Protein AF-X1QQR8-F1 (afdb_monomer)

Structure (mmCIF, N/CA/C/O backbone):
data_AF-X1QQR8-F1
#
_entry.id   AF-X1QQR8-F1
#
loop_
_atom_site.group_PDB
_atom_site.id
_atom_site.type_symbol
_atom_site.label_atom_id
_atom_site.label_alt_id
_atom_site.label_comp_id
_atom_site.label_asym_id
_atom_site.label_entity_id
_atom_site.label_seq_id
_atom_site.pdbx_PDB_ins_code
_atom_site.Cartn_x
_atom_site.Cartn_y
_atom_site.Cartn_z
_atom_site.occupancy
_atom_site.B_iso_or_equiv
_atom_site.auth_seq_id
_atom_site.auth_comp_id
_atom_site.auth_asym_id
_atom_site.auth_atom_id
_atom_site.pdbx_PDB_model_num
ATOM 1 N N . ILE A 1 1 ? 21.962 -17.840 -28.042 1.00 73.75 1 ILE A N 1
ATOM 2 C CA . ILE A 1 1 ? 22.454 -17.080 -26.863 1.00 73.75 1 ILE A CA 1
ATOM 3 C C . ILE A 1 1 ? 21.648 -15.795 -26.667 1.00 73.75 1 ILE A C 1
ATOM 5 O O . ILE A 1 1 ? 20.906 -15.729 -25.699 1.00 73.75 1 ILE A O 1
ATOM 9 N N . ILE A 1 2 ? 21.689 -14.829 -27.597 1.00 76.81 2 ILE A N 1
ATOM 10 C CA . ILE A 1 2 ? 20.945 -13.553 -27.474 1.00 76.81 2 ILE A CA 1
ATOM 11 C C . ILE A 1 2 ? 19.424 -13.772 -27.354 1.00 76.81 2 ILE A C 1
ATOM 13 O O . ILE A 1 2 ? 18.806 -13.246 -26.436 1.00 76.81 2 ILE A O 1
ATOM 17 N N . VAL A 1 3 ? 18.836 -14.626 -28.203 1.00 80.56 3 VAL A N 1
ATOM 18 C CA . VAL A 1 3 ? 17.393 -14.960 -28.168 1.00 80.56 3 VAL A CA 1
ATOM 19 C C . VAL A 1 3 ? 16.972 -15.623 -26.848 1.00 80.56 3 VAL A C 1
ATOM 21 O O . VAL A 1 3 ? 15.869 -15.395 -26.371 1.00 80.56 3 VAL A O 1
ATOM 24 N N . T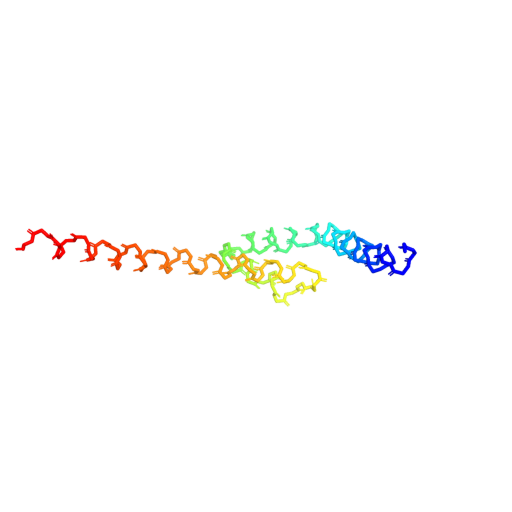HR A 1 4 ? 17.855 -16.407 -26.226 1.00 79.00 4 THR A N 1
ATOM 25 C CA . THR A 1 4 ? 17.587 -17.105 -24.957 1.00 79.00 4 THR A CA 1
ATOM 26 C C . THR A 1 4 ? 17.755 -16.185 -23.743 1.00 79.00 4 THR A C 1
ATOM 28 O O . THR A 1 4 ? 17.016 -16.309 -22.772 1.00 79.00 4 THR A O 1
ATOM 31 N N . LEU A 1 5 ? 18.695 -15.235 -23.793 1.00 83.31 5 LEU A N 1
ATOM 32 C CA . LEU A 1 5 ? 18.944 -14.270 -22.712 1.00 83.31 5 LEU A CA 1
ATOM 33 C C . LEU A 1 5 ? 17.921 -13.126 -22.686 1.00 83.31 5 LEU A C 1
ATOM 35 O O . LEU A 1 5 ? 17.620 -12.586 -21.623 1.00 83.31 5 LEU A O 1
ATOM 39 N N . PHE A 1 6 ? 17.356 -12.775 -23.841 1.00 87.62 6 PHE A N 1
ATOM 40 C CA . PHE A 1 6 ? 16.370 -11.706 -23.982 1.00 87.62 6 PHE A CA 1
ATOM 41 C C . PHE A 1 6 ? 15.118 -11.859 -23.085 1.00 87.62 6 PHE A C 1
ATOM 43 O O . PHE A 1 6 ? 14.813 -10.916 -22.349 1.00 87.62 6 PHE A O 1
ATOM 50 N N . PRO A 1 7 ? 14.407 -13.008 -23.048 1.00 85.81 7 PRO A N 1
ATOM 51 C CA . PRO A 1 7 ? 13.261 -13.181 -22.152 1.00 85.81 7 PRO A 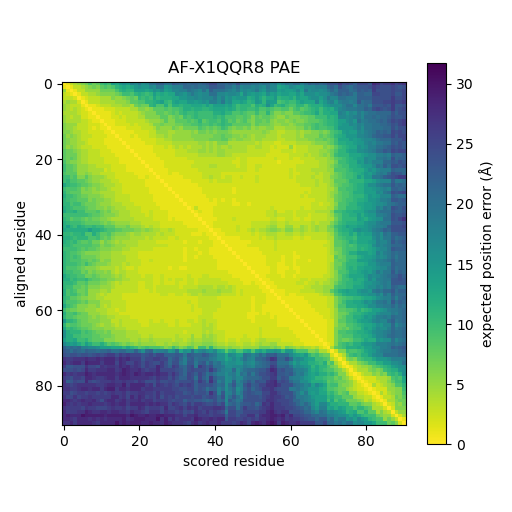CA 1
ATOM 52 C C . PRO A 1 7 ? 13.663 -13.130 -20.673 1.00 85.81 7 PRO A C 1
ATOM 54 O O . PRO A 1 7 ? 12.948 -12.532 -19.873 1.00 85.81 7 PRO A O 1
ATOM 57 N N . PHE A 1 8 ? 14.829 -13.672 -20.307 1.00 86.88 8 PHE A N 1
ATOM 58 C CA . PHE A 1 8 ? 15.348 -13.584 -18.940 1.00 86.88 8 PHE A CA 1
ATOM 59 C C . PHE A 1 8 ? 15.583 -12.133 -18.512 1.00 86.88 8 PHE A C 1
ATOM 61 O O . PHE A 1 8 ? 15.192 -11.745 -17.411 1.00 86.88 8 PHE A O 1
ATOM 68 N N . LEU A 1 9 ? 16.175 -11.305 -19.375 1.00 87.44 9 LEU A N 1
ATOM 69 C CA . LEU A 1 9 ? 16.406 -9.894 -19.071 1.00 87.44 9 LEU A CA 1
ATOM 70 C C . LEU A 1 9 ? 15.081 -9.135 -18.892 1.00 87.44 9 LEU A C 1
ATOM 72 O O . LEU A 1 9 ? 14.917 -8.397 -17.921 1.00 87.44 9 LEU A O 1
ATOM 76 N N . LEU A 1 10 ? 14.108 -9.363 -19.780 1.00 88.25 10 LEU A N 1
ATOM 77 C CA . LEU A 1 10 ? 12.782 -8.745 -19.685 1.00 88.25 10 LEU A CA 1
ATOM 78 C C . LEU A 1 10 ? 12.033 -9.142 -18.408 1.00 88.25 10 LEU A C 1
ATOM 80 O O . LEU A 1 10 ? 11.368 -8.294 -17.809 1.00 88.25 10 LEU A O 1
ATOM 84 N N . LEU A 1 11 ? 12.138 -10.404 -17.987 1.00 90.38 11 LEU A N 1
ATOM 85 C CA . LEU A 1 11 ? 11.556 -10.880 -16.732 1.00 90.38 11 LEU A CA 1
ATOM 86 C C . LEU A 1 11 ? 12.200 -10.188 -15.528 1.00 90.38 11 LEU A C 1
ATOM 88 O O . LEU A 1 11 ? 11.484 -9.653 -14.686 1.00 90.38 11 LEU A O 1
ATOM 92 N N . ASN A 1 12 ? 13.533 -10.114 -15.484 1.00 88.50 12 ASN A N 1
ATOM 93 C CA . ASN A 1 12 ? 14.255 -9.443 -14.399 1.00 88.50 12 ASN A CA 1
ATOM 94 C C . ASN A 1 12 ? 13.890 -7.957 -14.293 1.00 88.50 12 ASN A C 1
ATOM 96 O O . ASN A 1 12 ? 13.617 -7.467 -13.197 1.00 88.50 12 ASN A O 1
ATOM 100 N N . ILE A 1 13 ? 13.807 -7.251 -15.425 1.00 89.56 13 ILE A N 1
ATOM 101 C CA . ILE A 1 13 ? 13.390 -5.842 -15.453 1.00 89.56 13 ILE A CA 1
ATOM 102 C C . ILE A 1 13 ? 11.956 -5.696 -14.934 1.00 89.56 13 ILE A C 1
ATOM 104 O O . ILE A 1 13 ? 11.686 -4.812 -14.122 1.00 89.56 13 ILE A O 1
ATOM 108 N N . ARG A 1 14 ? 11.028 -6.563 -15.357 1.00 89.62 14 ARG A N 1
ATOM 109 C CA . ARG A 1 14 ? 9.634 -6.507 -14.889 1.00 89.62 14 ARG A CA 1
ATOM 110 C C . ARG A 1 14 ? 9.504 -6.801 -13.399 1.00 89.62 14 ARG A C 1
ATOM 112 O O . ARG A 1 14 ? 8.760 -6.095 -12.718 1.00 89.62 14 ARG A O 1
ATOM 119 N N . THR A 1 15 ? 10.251 -7.772 -12.883 1.00 90.44 15 THR A N 1
ATOM 120 C CA . THR A 1 15 ? 10.302 -8.069 -11.446 1.00 90.44 15 THR A CA 1
ATOM 121 C C . THR A 1 15 ? 10.868 -6.889 -10.663 1.00 90.44 15 THR A C 1
ATOM 123 O O . THR A 1 15 ? 10.249 -6.451 -9.695 1.00 90.44 15 THR A O 1
ATOM 126 N N . ALA A 1 16 ? 11.979 -6.303 -11.119 1.00 90.06 16 ALA A N 1
ATOM 127 C CA . ALA A 1 16 ? 12.581 -5.134 -10.482 1.00 90.06 16 ALA A CA 1
ATOM 128 C C . ALA A 1 16 ? 11.633 -3.922 -10.484 1.00 90.06 16 ALA A C 1
ATOM 130 O O . ALA A 1 16 ? 11.495 -3.235 -9.474 1.00 90.06 16 ALA A O 1
ATOM 131 N N . GLN A 1 17 ? 10.918 -3.686 -11.588 1.00 91.56 17 GLN A N 1
ATOM 132 C CA . GLN A 1 17 ? 9.909 -2.627 -11.673 1.00 91.56 17 GLN A CA 1
ATOM 133 C C . GLN A 1 17 ? 8.715 -2.870 -10.744 1.00 91.56 17 GLN A C 1
ATOM 135 O O . GLN A 1 17 ? 8.173 -1.909 -10.197 1.00 91.56 17 GLN A O 1
ATOM 140 N N . ARG A 1 18 ? 8.279 -4.125 -10.578 1.00 92.81 18 ARG A N 1
ATOM 141 C CA . ARG A 1 18 ? 7.204 -4.477 -9.640 1.00 92.81 18 ARG A CA 1
ATOM 142 C C . ARG A 1 18 ? 7.657 -4.269 -8.195 1.00 92.81 18 ARG A C 1
ATOM 144 O O . ARG A 1 18 ? 6.929 -3.642 -7.437 1.00 92.81 18 ARG A O 1
ATOM 151 N N . LEU A 1 19 ? 8.866 -4.708 -7.843 1.00 92.44 19 LEU A N 1
ATOM 152 C CA . LEU A 1 19 ? 9.435 -4.519 -6.505 1.00 92.44 19 LEU A CA 1
ATOM 153 C C . LEU A 1 19 ? 9.620 -3.035 -6.168 1.00 92.44 19 LEU A C 1
ATOM 155 O O . LEU A 1 19 ? 9.268 -2.592 -5.079 1.00 92.44 19 LEU A O 1
ATOM 159 N N . ARG A 1 20 ? 10.109 -2.242 -7.125 1.00 93.56 20 ARG A N 1
ATOM 160 C CA . ARG A 1 20 ? 10.234 -0.795 -6.950 1.00 93.56 20 ARG A CA 1
ATOM 161 C C . ARG A 1 20 ? 8.877 -0.136 -6.691 1.00 93.56 20 ARG A C 1
ATOM 163 O O . ARG A 1 20 ? 8.752 0.611 -5.729 1.00 93.56 20 ARG A O 1
ATOM 170 N N . ARG A 1 21 ? 7.858 -0.464 -7.494 1.00 92.38 21 ARG A N 1
ATOM 171 C CA . ARG A 1 21 ? 6.487 0.034 -7.288 1.00 92.38 21 ARG A CA 1
ATOM 172 C C . ARG A 1 21 ? 5.908 -0.387 -5.939 1.00 92.38 21 ARG A C 1
ATOM 174 O O . ARG A 1 21 ? 5.210 0.399 -5.317 1.00 92.38 21 ARG A O 1
ATOM 181 N N . PHE A 1 22 ? 6.218 -1.598 -5.476 1.00 93.31 22 PHE A N 1
ATOM 182 C CA . PHE A 1 22 ? 5.824 -2.058 -4.146 1.00 93.31 22 PHE A CA 1
ATOM 183 C C . PHE A 1 22 ? 6.438 -1.176 -3.052 1.00 93.31 22 PHE A C 1
ATOM 185 O O . PHE A 1 22 ? 5.710 -0.664 -2.209 1.00 93.31 22 PHE A O 1
ATOM 192 N N . HIS A 1 23 ? 7.750 -0.923 -3.101 1.00 94.31 23 HIS A N 1
ATOM 193 C CA . HIS A 1 23 ? 8.415 -0.051 -2.126 1.00 94.31 23 HIS A CA 1
ATOM 194 C C . HIS A 1 23 ? 7.879 1.383 -2.141 1.00 94.31 23 HIS A C 1
ATOM 196 O O . HIS A 1 23 ? 7.712 1.975 -1.080 1.00 94.31 23 HIS A O 1
ATOM 202 N N . GLU A 1 24 ? 7.586 1.929 -3.321 1.00 95.62 24 GLU A N 1
ATOM 203 C CA . GLU A 1 24 ? 7.017 3.275 -3.463 1.00 95.62 24 GLU A CA 1
ATOM 204 C C . GLU A 1 24 ? 5.614 3.383 -2.833 1.00 95.62 24 GLU A C 1
ATOM 206 O O . GLU A 1 24 ? 5.267 4.439 -2.317 1.00 95.62 24 GLU A O 1
ATOM 211 N N . GLN A 1 25 ? 4.832 2.297 -2.809 1.00 95.25 25 GLN A N 1
ATOM 212 C CA . GLN A 1 25 ? 3.480 2.259 -2.228 1.00 95.25 25 GLN A CA 1
ATOM 213 C C . GLN A 1 25 ? 3.449 1.932 -0.720 1.00 95.25 25 GLN A C 1
ATOM 215 O O . GLN A 1 25 ? 2.406 2.088 -0.075 1.00 95.25 25 GLN A O 1
ATOM 220 N N . LEU A 1 26 ? 4.559 1.464 -0.135 1.00 95.12 26 LEU A N 1
ATOM 221 C CA . LEU A 1 26 ? 4.615 1.078 1.282 1.00 95.12 26 LEU A CA 1
ATOM 222 C C . LEU A 1 26 ? 4.271 2.223 2.249 1.00 95.12 26 LEU A C 1
ATOM 224 O O . LEU A 1 26 ? 3.495 1.973 3.172 1.00 95.12 26 LEU A O 1
ATOM 228 N N . PRO A 1 27 ? 4.789 3.458 2.088 1.00 96.06 27 PRO A N 1
ATOM 229 C CA . PRO A 1 27 ? 4.497 4.545 3.022 1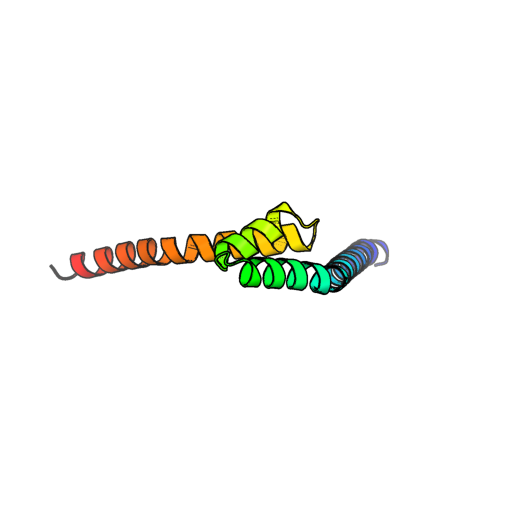.00 96.06 27 PRO A CA 1
ATOM 230 C C . PRO A 1 27 ? 3.002 4.865 3.115 1.00 96.06 27 PRO A C 1
ATOM 232 O O . PRO A 1 27 ? 2.477 5.015 4.218 1.00 96.06 27 PRO A O 1
ATOM 235 N N . ASP A 1 28 ? 2.312 4.919 1.977 1.00 94.81 28 ASP A N 1
ATOM 236 C CA . ASP A 1 28 ? 0.873 5.198 1.917 1.00 94.81 28 ASP A CA 1
ATOM 237 C C . ASP A 1 28 ? 0.064 4.046 2.517 1.00 94.81 28 ASP A C 1
ATOM 239 O O . ASP A 1 28 ? -0.883 4.253 3.275 1.00 94.81 28 ASP A O 1
ATOM 243 N N . THR A 1 29 ? 0.497 2.812 2.260 1.00 95.31 29 THR A N 1
ATOM 244 C CA . THR A 1 29 ? -0.122 1.610 2.831 1.00 95.31 29 THR A CA 1
ATOM 245 C C . THR A 1 29 ? -0.010 1.585 4.352 1.00 95.31 29 THR A C 1
ATOM 247 O O . THR A 1 29 ? -0.990 1.328 5.050 1.00 95.31 29 THR A O 1
ATOM 250 N N . LEU A 1 30 ? 1.169 1.899 4.892 1.00 95.50 30 LEU A N 1
ATOM 251 C CA . LEU A 1 30 ? 1.386 1.978 6.337 1.00 95.50 30 LEU A CA 1
ATOM 252 C C . LEU A 1 30 ? 0.601 3.130 6.971 1.00 95.50 30 LEU A C 1
ATOM 254 O O . LEU A 1 30 ? 0.111 2.978 8.090 1.00 95.50 30 LEU A O 1
ATOM 258 N N . GLN A 1 31 ? 0.438 4.254 6.269 1.00 96.50 31 GLN A N 1
ATOM 259 C CA . GLN A 1 31 ? -0.440 5.338 6.714 1.00 96.50 31 GLN A CA 1
ATOM 260 C C . GLN A 1 31 ? -1.899 4.894 6.769 1.00 96.50 31 GLN A C 1
ATOM 262 O O . GLN A 1 31 ? -2.569 5.183 7.757 1.00 96.50 31 GLN A O 1
ATOM 267 N N . LEU A 1 32 ? -2.377 4.156 5.766 1.00 95.81 32 LEU A N 1
ATOM 268 C CA . LEU A 1 32 ? -3.742 3.637 5.750 1.00 95.81 32 LEU A CA 1
ATOM 269 C C . LEU A 1 32 ? -3.978 2.649 6.897 1.00 95.81 32 LEU A C 1
ATOM 271 O O . LEU A 1 32 ? -4.958 2.784 7.629 1.00 95.81 32 LEU A O 1
ATOM 275 N N . ILE A 1 33 ? -3.045 1.721 7.133 1.00 96.19 33 ILE A N 1
ATOM 276 C CA . ILE A 1 33 ? -3.111 0.799 8.278 1.00 96.19 33 ILE A CA 1
ATOM 277 C C . ILE A 1 33 ? -3.074 1.582 9.592 1.00 96.19 33 ILE A C 1
ATOM 279 O O . ILE A 1 33 ? -3.934 1.396 10.448 1.00 96.19 33 ILE A O 1
ATOM 283 N N . GLY A 1 34 ? -2.111 2.489 9.758 1.00 96.75 34 GLY A N 1
ATOM 284 C CA . GLY A 1 34 ? -1.960 3.284 10.974 1.00 96.75 34 GLY A CA 1
ATOM 285 C C . GLY A 1 34 ? -3.172 4.175 11.257 1.00 96.75 34 GLY A C 1
ATOM 286 O O . GLY A 1 34 ? -3.610 4.262 12.403 1.00 96.75 34 GLY A O 1
ATOM 287 N N . GLY A 1 35 ? -3.740 4.802 10.227 1.00 96.69 35 GLY A N 1
ATOM 288 C CA . GLY A 1 35 ? -4.969 5.589 10.312 1.00 96.69 35 GLY A CA 1
ATOM 289 C C . GLY A 1 35 ? -6.172 4.727 10.688 1.00 96.69 35 GLY A C 1
ATOM 290 O O . GLY A 1 35 ? -6.930 5.097 11.581 1.00 96.69 35 GLY A O 1
ATOM 291 N N . SER A 1 36 ? -6.283 3.539 10.095 1.00 95.56 36 SER A N 1
ATOM 292 C CA . SER A 1 36 ? -7.335 2.568 10.412 1.00 95.56 36 SER A CA 1
ATOM 293 C C . SER A 1 36 ? -7.268 2.111 11.870 1.00 95.56 36 SER A C 1
ATOM 295 O O . SER A 1 36 ? -8.263 2.142 12.591 1.00 95.56 36 SER A O 1
ATOM 297 N N . LEU A 1 37 ? -6.077 1.747 12.344 1.00 96.19 37 LEU A N 1
ATOM 298 C CA . LEU A 1 37 ? -5.885 1.312 13.726 1.00 96.19 37 LEU A CA 1
ATOM 299 C C . LEU A 1 37 ? -6.170 2.445 14.721 1.00 96.19 37 LEU A C 1
ATOM 301 O O . LEU A 1 37 ? -6.836 2.225 15.729 1.00 96.19 37 LEU A O 1
ATOM 305 N N . LYS A 1 38 ? -5.729 3.676 14.427 1.00 96.31 38 LYS A N 1
ATOM 306 C CA . LYS A 1 38 ? -6.034 4.855 15.257 1.00 96.31 38 LYS A CA 1
ATOM 307 C C . LYS A 1 38 ? -7.526 5.188 15.291 1.00 96.31 38 LYS A C 1
ATOM 309 O O . LYS A 1 38 ? -8.008 5.659 16.314 1.00 96.31 38 LYS A O 1
ATOM 314 N N . ALA A 1 39 ? -8.245 4.935 14.200 1.00 95.81 39 ALA A N 1
ATOM 315 C CA . ALA A 1 39 ? -9.694 5.102 14.128 1.00 95.81 39 ALA A CA 1
ATOM 316 C C . ALA A 1 39 ? -10.474 4.002 14.877 1.00 95.81 39 ALA A C 1
ATOM 318 O O . ALA A 1 39 ? -11.696 4.083 14.971 1.00 95.81 39 ALA A O 1
ATOM 319 N N . GLY A 1 40 ? -9.786 2.994 15.429 1.00 95.00 40 GLY A N 1
ATOM 320 C CA . GLY A 1 40 ? -10.390 1.920 16.217 1.00 95.00 40 GLY A CA 1
ATOM 321 C C . GLY A 1 40 ? -10.774 0.677 15.413 1.00 95.00 40 GLY A C 1
ATOM 322 O O . GLY A 1 40 ? -11.416 -0.218 15.961 1.00 95.00 40 GLY A O 1
ATOM 323 N N . TYR A 1 41 ? -10.381 0.583 14.138 1.00 95.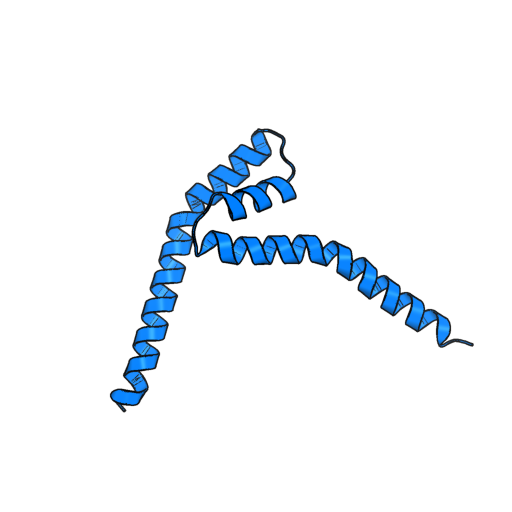12 41 TYR A N 1
ATOM 324 C CA . TYR A 1 41 ? -10.575 -0.641 13.363 1.00 95.12 41 TYR A CA 1
ATOM 325 C C . TYR A 1 41 ? -9.654 -1.761 13.855 1.00 95.12 41 TYR A C 1
ATOM 327 O O . TYR A 1 41 ? -8.515 -1.530 14.268 1.00 95.12 41 TYR A O 1
ATOM 335 N N . SER A 1 42 ? -10.131 -3.003 13.762 1.00 93.69 42 SER A N 1
ATOM 336 C CA . SER A 1 42 ? -9.294 -4.178 14.019 1.00 93.69 42 SER A CA 1
ATOM 337 C C . SER A 1 42 ? -8.203 -4.326 12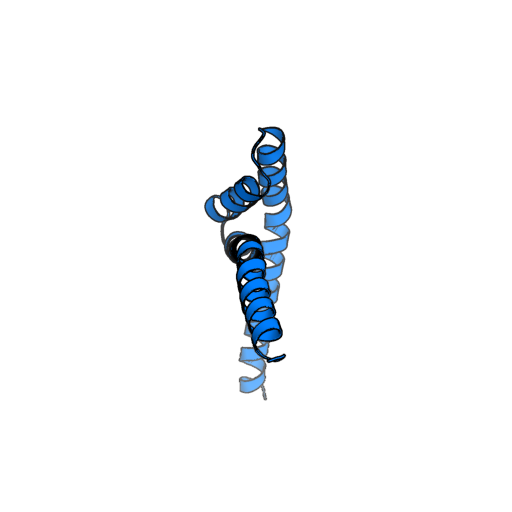.953 1.00 93.69 42 SER A C 1
ATOM 339 O O . SER A 1 42 ? -8.359 -3.885 11.813 1.00 93.69 42 SER A O 1
ATOM 341 N N . PHE A 1 43 ? -7.112 -5.018 13.288 1.00 91.06 43 PHE A N 1
ATOM 342 C CA . PHE A 1 43 ? -6.027 -5.286 12.339 1.00 91.06 43 PHE A CA 1
ATOM 343 C C . PHE A 1 43 ? -6.518 -5.981 11.056 1.00 91.06 43 PHE A C 1
ATOM 345 O O . PHE A 1 43 ? -6.153 -5.578 9.957 1.00 91.06 43 PHE A O 1
ATOM 352 N N . ASN A 1 44 ? -7.431 -6.952 11.170 1.00 92.25 44 ASN A N 1
ATOM 353 C CA . ASN A 1 44 ? -7.998 -7.653 10.012 1.00 92.25 44 ASN A CA 1
ATOM 354 C C . ASN A 1 44 ? -8.805 -6.722 9.093 1.00 92.25 44 ASN A C 1
ATOM 356 O O . ASN A 1 44 ? -8.758 -6.865 7.869 1.00 92.25 44 ASN A O 1
ATOM 360 N N . GLN A 1 45 ? -9.526 -5.755 9.669 1.00 93.56 45 GLN A N 1
ATOM 361 C CA . GLN A 1 45 ? -10.235 -4.724 8.906 1.00 93.56 45 GLN A CA 1
ATOM 362 C C . GLN A 1 45 ? -9.253 -3.750 8.254 1.00 93.56 45 GLN A C 1
ATOM 364 O O . GLN A 1 45 ? -9.420 -3.436 7.081 1.00 93.56 45 GLN A O 1
ATOM 369 N N . ALA A 1 46 ? -8.197 -3.339 8.964 1.00 95.06 46 ALA A N 1
ATOM 370 C CA . ALA A 1 46 ? -7.144 -2.487 8.411 1.00 95.06 46 ALA A CA 1
ATOM 371 C C . ALA A 1 46 ? -6.478 -3.126 7.181 1.00 95.06 46 ALA A C 1
ATOM 373 O O . ALA A 1 46 ? -6.338 -2.480 6.147 1.00 95.06 46 ALA A O 1
ATOM 374 N 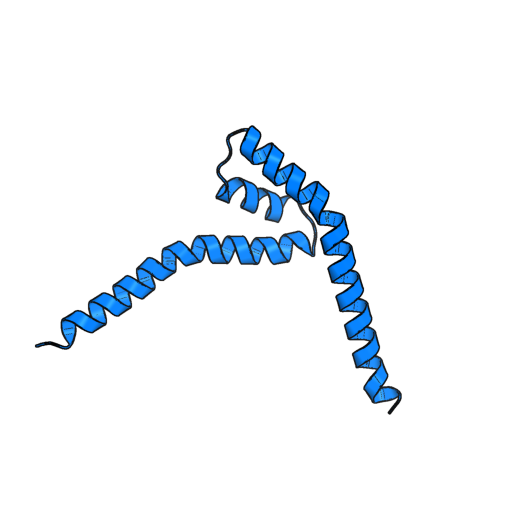N . ILE A 1 47 ? -6.139 -4.416 7.258 1.00 94.44 47 ILE A N 1
ATOM 375 C CA . ILE A 1 47 ? -5.589 -5.170 6.123 1.00 94.44 47 ILE A CA 1
ATOM 376 C C . ILE A 1 47 ? -6.617 -5.324 4.994 1.00 94.44 47 ILE A C 1
ATOM 378 O O . ILE A 1 47 ? -6.255 -5.201 3.827 1.00 94.44 47 ILE A O 1
ATOM 382 N N . SER A 1 48 ? -7.896 -5.547 5.313 1.00 94.31 48 SER A N 1
ATOM 383 C CA . SER A 1 48 ? -8.953 -5.625 4.291 1.00 94.31 48 SER A CA 1
ATOM 384 C C . SER A 1 48 ? -9.106 -4.300 3.534 1.00 94.31 48 SER A C 1
ATOM 386 O O . SER A 1 48 ? -9.158 -4.314 2.309 1.00 94.31 48 SER A O 1
ATOM 388 N N . MET A 1 49 ? -9.059 -3.163 4.236 1.00 95.06 49 MET A N 1
ATOM 389 C CA . MET A 1 49 ? -9.091 -1.837 3.610 1.00 95.06 49 MET A CA 1
ATOM 390 C C . MET A 1 49 ? -7.873 -1.590 2.714 1.00 95.06 49 MET A C 1
ATOM 392 O O . MET A 1 49 ? -8.025 -1.039 1.633 1.00 95.06 49 MET A O 1
ATOM 396 N N . VAL A 1 50 ? -6.673 -2.053 3.086 1.00 96.06 50 VAL A N 1
ATOM 397 C CA . VAL A 1 50 ? -5.500 -1.979 2.189 1.00 96.06 50 VAL A CA 1
ATOM 398 C C . VAL A 1 50 ? -5.757 -2.712 0.874 1.00 96.06 50 VAL A C 1
ATOM 400 O O . VAL A 1 50 ? -5.406 -2.203 -0.187 1.00 96.06 50 VAL A O 1
ATOM 403 N N . VAL A 1 51 ? -6.359 -3.901 0.925 1.00 95.50 51 VAL A N 1
ATOM 404 C CA . VAL A 1 51 ? -6.651 -4.691 -0.282 1.00 95.50 51 VAL A CA 1
ATOM 405 C C . VAL A 1 51 ? -7.642 -3.975 -1.202 1.00 95.50 51 VAL A C 1
ATOM 407 O O . VAL A 1 51 ? -7.520 -4.096 -2.420 1.00 95.50 51 VAL A O 1
ATOM 410 N N . GLU A 1 52 ? -8.595 -3.241 -0.632 1.00 94.50 52 GLU A N 1
ATOM 411 C CA . GLU A 1 52 ? -9.645 -2.530 -1.370 1.00 94.50 52 GLU A CA 1
ATOM 412 C C . GLU A 1 52 ? -9.185 -1.161 -1.901 1.00 94.50 52 GLU A C 1
ATOM 414 O O . GLU A 1 52 ? -9.517 -0.800 -3.030 1.00 94.50 52 GLU A O 1
ATOM 419 N N . GLU A 1 53 ? -8.385 -0.424 -1.128 1.00 93.69 53 GLU A N 1
ATOM 420 C CA . GLU A 1 53 ? -8.018 0.973 -1.409 1.00 93.69 53 GLU A CA 1
ATOM 421 C C . GLU A 1 53 ? -6.691 1.126 -2.175 1.00 93.69 53 GLU A C 1
ATOM 423 O O . GLU A 1 53 ? -6.402 2.183 -2.742 1.00 93.69 53 GLU A O 1
ATOM 428 N N . THR A 1 54 ? -5.850 0.086 -2.213 1.00 93.62 54 THR A N 1
ATOM 429 C CA . THR A 1 54 ? -4.558 0.140 -2.915 1.00 93.62 54 THR A CA 1
ATOM 430 C C . THR A 1 54 ? -4.610 -0.514 -4.292 1.00 93.62 54 THR A C 1
ATOM 432 O O . THR A 1 54 ? -5.484 -1.310 -4.624 1.00 93.62 54 THR A O 1
ATOM 435 N N . LYS A 1 55 ? -3.636 -0.164 -5.136 1.00 93.31 55 LYS A N 1
ATOM 436 C CA . LYS A 1 55 ? -3.457 -0.758 -6.466 1.00 93.31 55 LYS A CA 1
ATOM 437 C C . LYS A 1 55 ? -2.380 -1.849 -6.423 1.00 93.31 55 LYS A C 1
ATOM 439 O O . LYS A 1 55 ? -1.540 -1.842 -5.519 1.00 93.31 55 LYS A O 1
ATOM 444 N N . PRO A 1 56 ? -2.309 -2.729 -7.439 1.00 92.00 56 PRO A N 1
ATOM 445 C CA . PRO A 1 56 ? -1.182 -3.642 -7.579 1.00 92.00 56 PRO A CA 1
ATOM 446 C C . PRO A 1 56 ? 0.156 -2.876 -7.616 1.00 92.00 56 PRO A C 1
ATOM 448 O O . PRO A 1 56 ? 0.228 -1.807 -8.238 1.00 92.00 56 PRO A O 1
ATOM 451 N N . PRO A 1 57 ? 1.241 -3.409 -7.024 1.00 92.31 57 PRO A N 1
ATOM 452 C CA . PRO A 1 57 ? 1.376 -4.758 -6.461 1.00 92.31 57 PRO A CA 1
ATOM 453 C C . PRO A 1 57 ? 0.911 -4.954 -5.008 1.00 92.31 57 PRO A C 1
ATOM 455 O O . PRO A 1 57 ? 0.777 -6.110 -4.613 1.00 92.31 57 PRO A O 1
ATOM 458 N N . ILE A 1 58 ? 0.681 -3.901 -4.214 1.00 95.19 58 ILE A N 1
ATOM 459 C CA . ILE A 1 58 ? 0.353 -4.066 -2.785 1.00 95.19 58 ILE A CA 1
ATOM 460 C C . ILE A 1 58 ? -0.975 -4.793 -2.573 1.00 95.19 58 ILE A C 1
ATOM 462 O O . ILE A 1 58 ? -1.017 -5.725 -1.770 1.00 95.19 58 ILE A O 1
ATOM 466 N N . SER A 1 59 ? -2.018 -4.448 -3.332 1.00 95.25 59 SER A N 1
ATOM 467 C CA . SER A 1 59 ? -3.331 -5.102 -3.230 1.00 95.25 59 SER A CA 1
ATOM 468 C C . SER A 1 59 ? -3.244 -6.624 -3.385 1.00 95.25 59 SER A C 1
ATOM 470 O O . SER A 1 59 ? -3.901 -7.366 -2.659 1.00 95.25 59 SER A O 1
ATOM 472 N N . ASP A 1 60 ? -2.400 -7.104 -4.302 1.00 94.31 60 ASP A N 1
ATOM 473 C CA . ASP A 1 60 ? -2.255 -8.531 -4.600 1.00 94.31 60 ASP A CA 1
ATOM 474 C C . ASP A 1 60 ? -1.536 -9.278 -3.473 1.00 94.31 60 ASP A C 1
ATOM 476 O O . ASP A 1 60 ? -1.950 -10.377 -3.098 1.00 94.31 60 ASP A O 1
ATOM 480 N N . GLU A 1 61 ? -0.470 -8.690 -2.926 1.00 93.19 61 GLU A N 1
ATOM 481 C CA . GLU A 1 61 ? 0.289 -9.293 -1.826 1.00 93.19 61 GLU A CA 1
ATOM 482 C C . GLU A 1 61 ? -0.525 -9.267 -0.525 1.00 93.19 61 GLU A C 1
ATOM 484 O O . GLU A 1 61 ? -0.644 -10.283 0.159 1.00 93.19 61 GLU A O 1
ATOM 489 N N . PHE A 1 62 ? -1.193 -8.152 -0.215 1.00 94.06 62 PHE A N 1
ATOM 490 C CA . PHE A 1 62 ? -2.030 -8.046 0.983 1.00 94.06 62 PHE A CA 1
ATOM 491 C C . PHE A 1 62 ? -3.303 -8.894 0.887 1.00 94.06 62 PHE A C 1
ATOM 493 O O . PHE A 1 62 ? -3.803 -9.356 1.911 1.00 94.06 62 PHE A O 1
ATOM 500 N N . LYS A 1 63 ? -3.801 -9.192 -0.321 1.00 93.44 63 LYS A N 1
ATOM 501 C CA . LYS A 1 63 ? -4.888 -10.161 -0.518 1.00 93.44 63 LYS A CA 1
ATOM 502 C C . LYS A 1 63 ? -4.459 -11.578 -0.142 1.00 93.44 63 LYS A C 1
ATOM 504 O O . LYS A 1 63 ? -5.261 -12.315 0.431 1.00 93.44 63 LYS A O 1
ATOM 509 N N . ARG A 1 64 ? -3.206 -11.955 -0.428 1.00 90.00 64 ARG A N 1
ATOM 510 C CA . ARG A 1 64 ? -2.632 -13.234 0.026 1.00 90.00 64 ARG A CA 1
ATOM 511 C C . ARG A 1 64 ? -2.517 -13.259 1.543 1.00 90.00 64 ARG A C 1
ATOM 513 O O . ARG A 1 64 ? -3.044 -14.180 2.152 1.00 90.00 64 ARG A O 1
ATOM 520 N N . VAL A 1 65 ? -1.966 -12.204 2.145 1.00 90.56 65 VAL A N 1
ATOM 521 C CA . VAL A 1 65 ? -1.878 -12.066 3.610 1.00 90.56 65 VAL A CA 1
ATOM 522 C C . VAL A 1 65 ? -3.258 -12.159 4.264 1.00 90.56 65 VAL A C 1
ATOM 524 O O . VAL A 1 65 ? -3.442 -12.889 5.231 1.00 90.56 65 VAL A O 1
ATOM 527 N N . LEU A 1 66 ? -4.267 -11.476 3.720 1.00 89.62 66 LEU A N 1
ATOM 528 C CA . LEU A 1 66 ? -5.637 -11.546 4.226 1.00 89.62 66 LEU A CA 1
ATOM 529 C C . LEU A 1 66 ? -6.219 -12.961 4.113 1.00 89.62 66 LEU A C 1
ATOM 531 O O . LEU A 1 66 ? -6.929 -13.409 5.014 1.00 89.62 66 LEU A O 1
ATOM 535 N N . SER A 1 67 ? -5.923 -13.663 3.018 1.00 87.88 67 SER A N 1
ATOM 536 C CA . SER A 1 67 ? -6.296 -15.065 2.845 1.00 87.88 67 SER A CA 1
ATOM 537 C C . SER A 1 67 ? -5.605 -15.954 3.877 1.00 87.88 67 SER A C 1
ATOM 539 O O . SER A 1 67 ? -6.280 -16.771 4.487 1.00 87.88 67 SER A O 1
ATOM 541 N 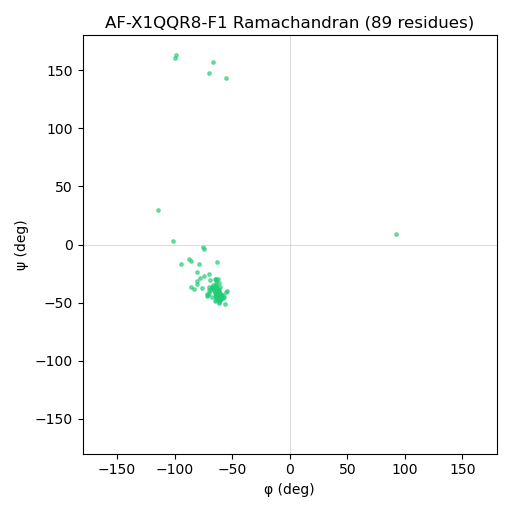N . GLU A 1 68 ? -4.309 -15.771 4.124 1.00 84.25 68 GLU A N 1
ATOM 542 C CA . GLU A 1 68 ? -3.541 -16.517 5.130 1.00 84.25 68 GLU A CA 1
ATOM 543 C C . GLU A 1 68 ? -4.059 -16.264 6.549 1.00 84.25 68 GLU A C 1
ATOM 545 O O . GLU A 1 68 ? -4.269 -17.208 7.301 1.00 84.25 68 GLU A O 1
ATOM 550 N N . ILE A 1 69 ? -4.373 -15.014 6.902 1.00 84.06 69 ILE A N 1
ATOM 551 C CA . ILE A 1 69 ? -4.983 -14.663 8.194 1.00 84.06 69 ILE A CA 1
ATOM 552 C C . ILE A 1 69 ? -6.331 -15.377 8.376 1.00 84.06 69 ILE A C 1
ATOM 554 O O . ILE A 1 69 ? -6.629 -15.894 9.453 1.00 84.06 69 ILE A O 1
ATOM 558 N N . ARG A 1 70 ? -7.155 -15.419 7.321 1.00 82.00 70 ARG A N 1
ATOM 559 C CA . ARG A 1 70 ? -8.435 -16.145 7.331 1.00 82.00 70 ARG A CA 1
ATOM 560 C C . ARG A 1 70 ? -8.217 -17.659 7.392 1.00 82.00 70 ARG A C 1
ATOM 562 O O . ARG A 1 70 ? -8.963 -18.345 8.079 1.00 82.00 70 ARG A O 1
ATOM 569 N N . MET A 1 71 ? -7.190 -18.170 6.716 1.00 72.81 71 MET A N 1
ATOM 570 C CA . MET A 1 71 ? -6.830 -19.589 6.684 1.00 72.81 71 MET A CA 1
ATOM 571 C C . MET A 1 71 ? -6.171 -20.071 7.981 1.00 72.81 71 MET A C 1
ATOM 573 O O . MET A 1 71 ? -6.382 -21.221 8.339 1.00 72.81 71 MET A O 1
ATOM 577 N N . GLY A 1 72 ? -5.501 -19.218 8.760 1.00 65.50 72 GLY A N 1
ATOM 578 C CA . GLY A 1 72 ? -5.028 -19.550 10.113 1.00 65.50 72 GLY A CA 1
ATOM 579 C C . GLY A 1 72 ? -6.165 -19.857 11.103 1.00 65.50 72 GLY A C 1
ATOM 580 O O . GLY A 1 72 ? -5.940 -20.463 12.149 1.00 65.50 72 GLY A O 1
ATOM 581 N N . LEU A 1 73 ? -7.415 -19.502 10.767 1.00 57.22 73 LEU A N 1
ATOM 582 C CA . LEU A 1 73 ? -8.607 -20.024 11.446 1.00 57.22 73 LEU A CA 1
ATOM 583 C C . LEU A 1 73 ? -8.997 -21.428 10.947 1.00 57.22 73 LEU A C 1
ATOM 585 O O . LEU A 1 73 ? -9.485 -22.214 11.753 1.00 57.22 73 LEU A O 1
ATOM 589 N N . SER A 1 74 ? -8.736 -21.759 9.677 1.00 56.28 74 SER A N 1
ATOM 590 C CA . SER A 1 74 ? -8.969 -23.090 9.086 1.00 56.28 74 SER A CA 1
ATOM 591 C C . SER A 1 74 ? -7.868 -24.107 9.400 1.00 56.28 74 SER A C 1
ATOM 593 O O . SER A 1 74 ? -8.136 -25.301 9.439 1.00 56.28 74 SER A O 1
ATOM 595 N N . ASP A 1 75 ? -6.644 -23.671 9.714 1.00 55.12 75 ASP A N 1
ATOM 596 C CA . ASP A 1 75 ? -5.600 -24.581 10.197 1.00 55.12 75 ASP A CA 1
ATOM 597 C C . ASP A 1 75 ? -5.989 -25.198 11.546 1.00 55.12 75 ASP A C 1
ATOM 599 O O . ASP A 1 75 ? -5.682 -26.362 11.774 1.00 55.12 75 ASP A O 1
ATOM 603 N N . ARG A 1 76 ? -6.777 -24.503 12.386 1.00 55.88 76 ARG A N 1
ATOM 604 C CA . ARG A 1 76 ? -7.404 -25.116 13.575 1.00 55.88 76 ARG A CA 1
ATOM 605 C C . ARG A 1 76 ? -8.429 -26.197 13.214 1.00 55.88 76 ARG A C 1
ATOM 607 O O . ARG A 1 76 ? -8.598 -27.144 13.976 1.00 55.88 76 ARG A O 1
ATOM 614 N N . GLU A 1 77 ? -9.092 -26.089 12.063 1.00 58.88 77 GLU A N 1
ATOM 615 C CA . GLU A 1 77 ? -9.987 -27.132 11.537 1.00 58.88 77 GLU A CA 1
ATOM 616 C C . GLU A 1 77 ? -9.189 -28.301 10.935 1.00 58.88 77 GLU A C 1
ATOM 618 O O . GLU A 1 77 ? -9.549 -29.461 11.112 1.00 58.88 77 GLU A O 1
ATOM 623 N N . ILE A 1 78 ? -8.061 -28.038 10.272 1.00 58.59 78 ILE A N 1
ATOM 624 C CA . ILE A 1 78 ? -7.168 -29.087 9.757 1.00 58.59 78 ILE A CA 1
ATOM 625 C C . ILE A 1 78 ? -6.448 -29.806 10.907 1.00 58.59 78 ILE A C 1
ATOM 627 O O . ILE A 1 78 ? -6.252 -31.022 10.845 1.00 58.59 78 ILE A O 1
ATOM 631 N N . GLU A 1 79 ? -6.067 -29.087 11.959 1.00 63.03 79 GLU A N 1
ATOM 632 C CA . GLU A 1 79 ? -5.458 -29.641 13.165 1.00 63.03 79 GLU A CA 1
ATOM 633 C C . GLU A 1 79 ? -6.479 -30.452 13.967 1.00 63.03 79 GLU A C 1
ATOM 635 O O . GLU A 1 79 ? -6.149 -31.562 14.373 1.00 63.03 79 GLU A O 1
ATOM 640 N N . SER A 1 80 ? -7.741 -30.012 14.077 1.00 62.75 8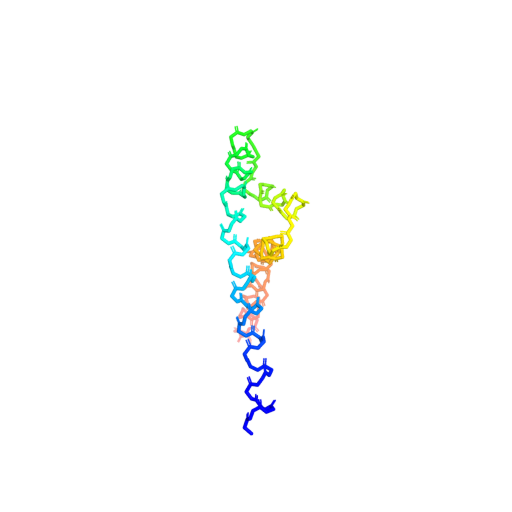0 SER A N 1
ATOM 641 C CA . SER A 1 80 ? -8.803 -30.823 14.694 1.00 62.75 80 SER A CA 1
ATOM 642 C C . SER A 1 80 ? -9.137 -32.078 13.878 1.00 62.75 80 SER A C 1
ATOM 644 O O . SER A 1 80 ? -9.321 -33.149 14.455 1.00 62.75 80 SER A O 1
ATOM 646 N N . LEU A 1 81 ? -9.115 -32.004 12.542 1.00 64.88 81 LEU A N 1
ATOM 647 C CA . LEU A 1 81 ? -9.270 -33.169 11.660 1.00 64.88 81 LEU A CA 1
ATOM 648 C C . LEU A 1 81 ? -8.070 -34.127 11.707 1.00 64.88 81 LEU A C 1
ATOM 650 O O . LEU A 1 81 ? -8.239 -35.335 11.514 1.00 64.88 81 LEU A O 1
ATOM 654 N N . ARG A 1 82 ? -6.855 -33.625 11.959 1.00 66.56 82 ARG A N 1
ATOM 655 C CA . ARG A 1 82 ? -5.688 -34.475 12.244 1.00 66.56 82 ARG A CA 1
ATOM 656 C C . ARG A 1 82 ? -5.806 -35.102 13.627 1.00 66.56 82 ARG A C 1
ATOM 658 O O . ARG A 1 82 ? -5.606 -36.304 13.725 1.00 66.56 82 ARG A O 1
ATOM 665 N N . PHE A 1 83 ? -6.194 -34.338 14.645 1.00 64.50 83 PHE A N 1
ATOM 666 C CA . PHE A 1 83 ? -6.372 -34.805 16.021 1.00 64.50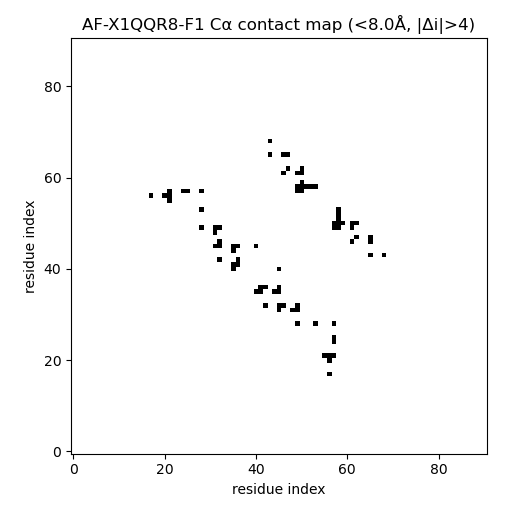 83 PHE A CA 1
ATOM 667 C C . PHE A 1 83 ? -7.432 -35.914 16.112 1.00 64.50 83 PHE A C 1
ATOM 669 O O . PHE A 1 83 ? -7.162 -36.984 16.648 1.00 64.50 83 PHE A O 1
ATOM 676 N N . PHE A 1 84 ? -8.587 -35.735 15.461 1.00 62.78 84 PHE A N 1
ATOM 677 C CA . PHE A 1 84 ? -9.643 -36.754 15.387 1.00 62.78 84 PHE A CA 1
ATOM 678 C C . PHE A 1 84 ? -9.186 -38.033 14.663 1.00 62.78 84 PHE A C 1
ATOM 680 O O . PHE A 1 84 ? -9.644 -39.131 14.963 1.00 62.78 84 PHE A O 1
ATOM 687 N N . ARG A 1 85 ? -8.251 -37.909 13.712 1.00 65.94 85 ARG A N 1
ATOM 688 C CA . ARG A 1 85 ? -7.651 -39.055 13.014 1.00 65.94 85 ARG A CA 1
ATOM 689 C C . ARG A 1 85 ? -6.567 -39.765 13.840 1.00 65.94 85 ARG A C 1
ATOM 691 O O . ARG A 1 85 ? -6.231 -40.897 13.502 1.00 65.94 85 ARG A O 1
ATOM 698 N N . PHE A 1 86 ? -6.027 -39.138 14.887 1.00 60.81 86 PHE A N 1
ATOM 699 C CA . PHE A 1 86 ? -5.077 -39.777 15.804 1.00 60.81 86 PHE A CA 1
ATOM 700 C C . PHE A 1 86 ? -5.780 -40.561 16.924 1.00 60.81 86 PHE A C 1
ATOM 702 O O . PHE A 1 86 ? -5.320 -41.653 17.234 1.00 60.81 86 PHE A O 1
ATOM 709 N N . GLU A 1 87 ? -6.919 -40.090 17.447 1.00 57.84 87 GLU A N 1
ATOM 710 C CA . GLU A 1 87 ? -7.671 -40.794 18.509 1.00 57.84 87 GLU A CA 1
ATOM 711 C C . GLU A 1 87 ? -8.284 -42.125 18.024 1.00 57.84 87 GLU A C 1
ATOM 713 O O . GLU A 1 87 ? -8.283 -43.121 18.733 1.00 57.84 87 GLU A O 1
ATOM 718 N N . VAL A 1 88 ? -8.754 -42.185 16.771 1.00 61.72 88 VAL A N 1
ATOM 719 C CA . VAL A 1 88 ? -9.439 -43.372 16.210 1.00 61.72 88 VAL A CA 1
ATOM 720 C C . VAL A 1 88 ? -8.469 -44.518 15.864 1.00 61.72 88 VAL A C 1
ATOM 722 O O . VAL A 1 88 ? -8.896 -45.572 15.404 1.00 61.72 88 VAL A O 1
ATOM 725 N N . LYS A 1 89 ? -7.154 -44.338 16.045 1.00 54.50 89 LYS A N 1
ATOM 726 C CA . LYS A 1 89 ? -6.150 -45.357 15.691 1.00 54.50 89 LYS A CA 1
ATOM 727 C C . LYS A 1 89 ? -5.621 -46.166 16.889 1.00 54.50 89 LYS A C 1
ATOM 729 O O . LYS A 1 89 ? -4.745 -46.999 16.681 1.00 54.50 89 LYS A O 1
ATOM 734 N N . GLU A 1 90 ? -6.143 -45.934 18.094 1.00 55.47 90 GLU A N 1
ATOM 735 C CA . GLU A 1 90 ? -5.761 -46.630 19.340 1.00 55.47 90 GLU A CA 1
ATOM 736 C C . GLU A 1 90 ? -6.907 -47.492 19.933 1.00 55.47 90 GLU A C 1
ATOM 738 O O . GLU A 1 90 ? -6.958 -47.715 21.140 1.00 55.47 90 GLU A O 1
ATOM 743 N N . GLU A 1 91 ? -7.807 -48.017 19.091 1.00 46.56 91 GLU A N 1
ATOM 744 C CA . GLU A 1 91 ? -8.700 -49.159 19.396 1.00 46.56 91 GLU A CA 1
ATOM 745 C C . GLU A 1 91 ? -8.670 -50.183 18.250 1.00 46.56 91 GLU A C 1
ATOM 747 O O . GLU A 1 91 ? -8.843 -51.392 18.535 1.00 46.56 91 GLU A O 1
#

InterPro domains:
  IPR018076 Type II secretion system protein GspF domain [PF00482] (30-76)

Secondary structure (DSSP, 8-state):
-HHHHHHHHHHHHHHHHHHHHHHHHHHHHHHHHHHHHHTT--HHHHHHHHHHHPPTTHHHHHHHHHHHHHHHHHHHHHHHHHHHHHHTT--

Organism: NCBI:txid412755

Sequence (91 aa):
IIVTLFPFLLLNIRTAQRLRRFHEQLPDTLQLIGGSLKAGYSFNQAISMVVEETKPPISDEFKRVLSEIRMGLSDREIESLRFFRFEVKEE

Foldseek 3Di:
DCVVVVVVVVVVVVVVVQVVVVVVCVVVLVVQLVVCVVVPHDSLVSLVVSLVVDDPPRVVVSVVVSVVVVCVVVVVVVVVVVVVVVVVPPD

Mean predicted aligned error: 9.93 Å

Radius of gyration: 20.53 Å; Cα contacts (8 Å, |Δi|>4): 42; chains: 1; bounding box: 33×55×48 Å

pLDDT: mean 84.44, std 14.14, range [46.56, 96.75]

Nearest PDB structures (foldseek):
  1g73-assembly2_B  TM=4.121E-01  e=6.834E+00  Homo sapiens

Solvent-accessible surface area (backbone atoms only — not comparable to full-atom values): 5037 Å² total; per-residue (Å²): 107,70,81,67,47,48,60,56,52,54,50,52,51,50,51,52,53,47,52,51,52,33,61,71,47,43,65,61,50,51,47,51,35,51,51,30,44,73,74,66,45,52,71,70,55,24,48,50,49,44,34,72,76,44,60,80,56,50,17,60,55,40,44,49,51,52,48,48,61,58,42,62,60,47,48,56,53,54,50,48,56,50,51,60,60,56,65,72,71,80,123